Protein 1QT6 (pdb70)

Foldseek 3Di:
DALLVLQCVVFPAAFFWDQPLVGFTDHGRGRGQDPDPDPVSSQVSVCVLQVHNAVRGDDNVSSVVVVVVLLVVLVVLQCVDPQRNLLLVQDDRQLNSLLSNVCSVPNPVVSSVLVVLSVCSSVVVLVVSLVSLCPDVVCVSPVLSSVQSSVCSNPVDNVSPPPD

B-factor: mean 34.43, std 17.09, range [5.87, 100.0]

GO terms:
  GO:0003796 lysozyme activity (F, IDA)

Structure (mmCIF, N/CA/C/O backbone):
data_1QT6
#
_entry.id   1QT6
#
_cell.length_a   61.08
_cell.length_b   61.08
_cell.length_c   96.76
_cell.angle_alpha   90.00
_cell.angle_beta   90.00
_cell.angle_gamma   120.00
#
_symmetry.space_group_name_H-M   'P 32 2 1'
#
loop_
_entity.id
_entity.type
_entity.pdbx_description
1 polymer 'PROTEIN (T4 LYSOZYME)'
2 non-polymer 'CHLORIDE ION'
3 non-polymer BETA-MERCAPTOETHANOL
4 water water
#
loop_
_atom_site.group_PDB
_atom_site.id
_atom_site.type_symbol
_atom_site.label_atom_id
_atom_site.label_alt_id
_atom_site.label_comp_id
_atom_site.label_asym_id
_atom_site.label_entity_id
_atom_site.label_seq_id
_atom_site.pdbx_PDB_ins_code
_atom_site.Cartn_x
_atom_site.Cartn_y
_atom_site.Cartn_z
_atom_site.occupancy
_atom_site.B_iso_or_equiv
_atom_site.auth_seq_id
_atom_site.auth_comp_id
_atom_site.auth_asym_id
_atom_site.auth_atom_id
_atom_site.pdbx_PDB_model_num
ATOM 1 N N . MET A 1 1 ? 44.039 -3.189 8.939 1.00 35.70 1 MET A N 1
ATOM 2 C CA . MET A 1 1 ? 43.691 -1.793 9.015 1.00 30.08 1 MET A CA 1
ATOM 3 C C . MET A 1 1 ? 42.289 -1.821 9.567 1.00 26.34 1 MET A C 1
ATOM 4 O O . MET A 1 1 ? 41.680 -2.872 9.484 1.00 27.11 1 MET A O 1
ATOM 9 N N . ASN A 1 2 ? 41.832 -0.736 10.168 1.00 22.69 2 ASN A N 1
ATOM 10 C CA . ASN A 1 2 ? 40.513 -0.627 10.725 1.00 18.54 2 ASN A CA 1
ATOM 11 C C . ASN A 1 2 ? 40.181 0.823 10.783 1.00 17.99 2 ASN A C 1
ATOM 12 O O . ASN A 1 2 ? 41.015 1.661 10.512 1.00 20.66 2 ASN A O 1
ATOM 17 N N . ILE A 1 3 ? 38.968 1.096 11.194 1.00 17.99 3 ILE A N 1
ATOM 18 C CA . ILE A 1 3 ? 38.435 2.439 11.301 1.00 19.78 3 ILE A CA 1
ATOM 19 C C . ILE A 1 3 ? 39.255 3.403 12.159 1.00 20.83 3 ILE A C 1
ATOM 20 O O . ILE A 1 3 ? 39.483 4.586 11.832 1.00 18.92 3 ILE A O 1
ATOM 25 N N . PHE A 1 4 ? 39.680 2.894 13.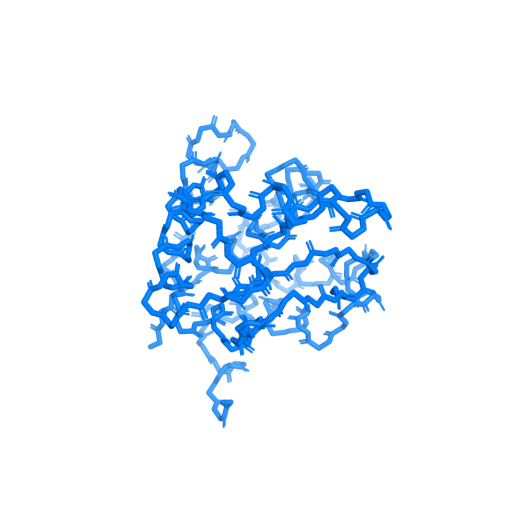295 1.00 18.82 4 PHE A N 1
ATOM 26 C CA . PHE A 1 4 ? 40.480 3.724 14.162 1.00 17.69 4 PHE A CA 1
ATOM 27 C C . PHE A 1 4 ? 41.761 4.087 13.474 1.00 17.85 4 PHE A C 1
ATOM 28 O O . PHE A 1 4 ? 42.113 5.262 13.503 1.00 19.12 4 PHE A O 1
ATOM 36 N N . GLU A 1 5 ? 42.477 3.096 12.912 1.00 17.25 5 GLU A N 1
ATOM 37 C CA . GLU A 1 5 ? 43.749 3.393 12.235 1.00 19.35 5 GLU A CA 1
ATOM 38 C C . GLU A 1 5 ? 43.507 4.311 11.069 1.00 21.80 5 GLU A C 1
ATOM 39 O O . GLU A 1 5 ? 44.217 5.256 10.836 1.00 18.73 5 GLU A O 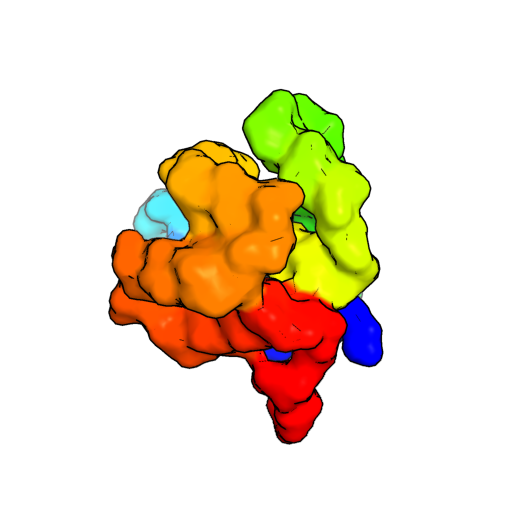1
ATOM 45 N N . MET A 1 6 ? 42.459 4.001 10.337 1.00 19.46 6 MET A N 1
ATOM 46 C CA . MET A 1 6 ? 42.097 4.800 9.212 1.00 16.79 6 MET A CA 1
ATOM 47 C C . MET A 1 6 ? 41.899 6.246 9.563 1.00 21.33 6 MET A C 1
ATOM 48 O O . MET A 1 6 ? 42.429 7.146 8.926 1.00 22.54 6 MET A O 1
ATOM 53 N N . LEU A 1 7 ? 41.048 6.529 10.532 1.00 20.61 7 LEU A N 1
ATOM 54 C CA . LEU A 1 7 ? 40.819 7.930 10.863 1.00 22.78 7 LEU A CA 1
ATOM 55 C C . LEU A 1 7 ? 42.028 8.582 11.547 1.00 23.93 7 LEU A C 1
ATOM 56 O O . LEU A 1 7 ? 42.211 9.800 11.512 1.00 23.57 7 LEU A O 1
ATOM 61 N N . ARG A 1 8 ? 42.851 7.770 12.203 1.00 20.34 8 ARG A N 1
ATOM 62 C CA . ARG A 1 8 ? 43.998 8.365 12.837 1.00 21.54 8 ARG A CA 1
ATOM 63 C C . ARG A 1 8 ? 44.916 8.895 11.764 1.00 24.82 8 ARG A C 1
ATOM 64 O O . ARG A 1 8 ? 45.583 9.904 11.974 1.00 25.13 8 ARG A O 1
ATOM 72 N N . ILE A 1 9 ? 44.939 8.215 10.601 1.00 23.43 9 ILE A N 1
ATOM 73 C CA . ILE A 1 9 ? 45.762 8.628 9.457 1.00 22.96 9 ILE A CA 1
ATOM 74 C C . ILE A 1 9 ? 45.186 9.901 8.838 1.00 26.12 9 ILE A C 1
ATOM 75 O O . ILE A 1 9 ? 45.916 10.856 8.541 1.00 23.08 9 ILE A O 1
ATOM 80 N N . ASP A 1 10 ? 43.857 9.929 8.661 1.00 25.48 10 ASP A N 1
ATOM 81 C CA . ASP A 1 10 ? 43.184 11.091 8.091 1.00 24.81 10 ASP A CA 1
ATOM 82 C C . ASP A 1 10 ? 43.217 12.394 8.930 1.00 26.21 10 ASP A C 1
ATOM 83 O O . ASP A 1 10 ? 43.239 13.486 8.366 1.00 29.24 10 ASP A O 1
ATOM 88 N N . HIS A 1 11 ? 43.191 12.277 10.266 1.00 23.35 11 HIS A N 1
ATOM 89 C CA . HIS A 1 11 ? 43.155 13.413 11.169 1.00 26.25 11 HIS A CA 1
ATOM 90 C C . HIS A 1 11 ? 44.408 13.740 11.977 1.00 28.31 11 HIS A C 1
ATOM 91 O O . HIS A 1 11 ? 44.538 14.852 12.474 1.00 31.57 11 HIS A O 1
ATOM 98 N N . GLY A 1 12 ? 45.304 12.788 12.146 1.00 26.62 12 GLY A N 1
ATOM 99 C CA . GLY A 1 12 ? 46.492 13.041 12.931 1.00 28.93 12 GLY A CA 1
ATOM 100 C C . GLY A 1 12 ? 46.118 13.100 14.402 1.00 30.62 12 GLY A C 1
ATOM 101 O O . GLY A 1 12 ? 44.949 12.886 14.758 1.00 30.62 12 GLY A O 1
ATOM 102 N N . LEU A 1 13 ? 47.124 13.371 15.230 1.00 29.56 13 LEU A N 1
ATOM 103 C CA . LEU A 1 13 ? 46.907 13.485 16.650 1.00 30.81 13 LEU A CA 1
ATOM 104 C C . LEU A 1 13 ? 47.547 14.780 17.141 1.00 32.58 13 LEU A C 1
ATOM 105 O O . LEU A 1 13 ? 48.739 14.950 16.946 1.00 34.01 13 LEU A O 1
ATOM 110 N N . ARG A 1 14 ? 46.756 15.699 17.722 1.00 30.23 14 ARG A N 1
ATOM 111 C CA . ARG A 1 14 ? 47.228 16.972 18.237 1.00 29.37 14 ARG A CA 1
ATOM 112 C C . ARG A 1 14 ? 46.764 17.140 19.657 1.00 30.88 14 ARG A C 1
ATOM 113 O O . ARG A 1 14 ? 45.569 16.984 19.924 1.00 31.12 14 ARG A O 1
ATOM 121 N N . LEU A 1 15 ? 47.741 17.393 20.551 1.00 29.71 15 LEU A N 1
ATOM 122 C CA . LEU A 1 15 ? 47.523 17.568 21.974 1.00 29.72 15 LEU A CA 1
ATOM 123 C C . LEU A 1 15 ? 47.150 18.977 22.444 1.00 29.44 15 LEU A C 1
ATOM 124 O O . LEU A 1 15 ? 46.764 19.050 23.608 1.00 30.43 15 LEU A O 1
ATOM 129 N N . LYS A 1 16 ? 47.264 20.028 21.596 1.00 26.55 16 LYS A N 1
ATOM 130 C CA . LYS A 1 16 ? 46.862 21.393 21.915 1.00 33.11 16 LYS A CA 1
ATOM 131 C C . LYS A 1 16 ? 45.856 21.774 20.892 1.00 30.83 16 LYS A C 1
ATOM 132 O O . LYS A 1 16 ? 45.899 21.302 19.757 1.00 32.08 16 LYS A O 1
ATOM 138 N N . ILE A 1 17 ? 45.000 22.691 21.328 1.00 29.68 17 ILE A N 1
ATOM 139 C CA . ILE A 1 17 ? 43.966 23.192 20.458 1.00 29.10 17 ILE A CA 1
ATOM 140 C C . ILE A 1 17 ? 44.617 23.713 19.194 1.00 31.50 17 ILE A C 1
ATOM 141 O O . ILE A 1 17 ? 45.712 24.304 19.245 1.00 32.54 17 ILE A O 1
ATOM 146 N N . TYR A 1 18 ? 43.918 23.464 18.095 1.00 25.21 18 TYR A N 1
ATOM 147 C CA . TYR A 1 18 ? 44.401 23.906 16.815 1.00 24.55 18 TYR A CA 1
ATOM 148 C C . TYR A 1 18 ? 43.211 24.175 15.927 1.00 24.80 18 TYR A C 1
ATOM 149 O O . TYR A 1 18 ? 42.078 23.839 16.262 1.00 29.29 18 TYR A O 1
ATOM 158 N N . LYS A 1 19 ? 43.437 24.827 14.808 1.00 25.41 19 LYS A N 1
ATOM 159 C CA . LYS A 1 19 ? 42.370 25.109 13.892 1.00 27.84 19 LYS A CA 1
ATOM 160 C C . LYS A 1 19 ? 42.445 24.106 12.757 1.00 31.07 19 LYS A C 1
ATOM 161 O O . LYS A 1 19 ? 43.499 23.871 12.177 1.00 28.45 19 LYS A O 1
ATOM 167 N N . ASP A 1 20 ? 41.302 23.517 12.434 1.00 33.35 20 ASP A N 1
ATOM 168 C CA . ASP A 1 20 ? 41.293 22.571 11.349 1.00 31.54 20 ASP A CA 1
ATOM 169 C C . ASP A 1 20 ? 41.329 23.321 10.009 1.00 31.49 20 ASP A C 1
ATOM 170 O O . ASP A 1 20 ? 41.533 24.532 9.936 1.00 29.95 20 ASP A O 1
ATOM 175 N N . THR A 1 21 ? 41.125 22.593 8.929 1.00 32.83 21 THR A N 1
ATOM 176 C CA . THR A 1 21 ? 41.161 23.187 7.619 1.00 35.18 21 THR A CA 1
ATOM 177 C C . THR A 1 21 ? 40.087 24.211 7.376 1.00 33.12 21 THR A C 1
ATOM 178 O O . THR A 1 21 ? 40.308 24.983 6.457 1.00 32.40 21 THR A O 1
ATOM 182 N N . GLU A 1 22 ? 38.960 24.215 8.128 1.00 33.15 22 GLU A N 1
ATOM 183 C CA . GLU A 1 22 ? 37.865 25.202 7.958 1.00 29.15 22 GLU A CA 1
ATOM 184 C C . GLU A 1 22 ? 37.998 26.406 8.867 1.00 27.40 22 GLU A C 1
ATOM 185 O O . GLU A 1 22 ? 37.164 27.295 8.796 1.00 34.24 22 GLU A O 1
ATOM 191 N N . GLY A 1 23 ? 39.053 26.389 9.693 1.00 24.78 23 GLY A N 1
ATOM 192 C CA . GLY A 1 23 ? 39.405 27.389 10.674 1.00 27.35 23 GLY A CA 1
ATOM 193 C C . GLY A 1 23 ? 38.716 27.139 12.031 1.00 33.14 23 GLY A C 1
ATOM 194 O O . GLY A 1 23 ? 38.610 28.033 12.852 1.00 38.74 23 GLY A O 1
ATOM 195 N N . TYR A 1 24 ? 38.217 25.931 12.300 1.00 31.50 24 TYR A N 1
ATOM 196 C CA . TYR A 1 24 ? 37.563 25.663 13.562 1.00 27.93 24 TYR A CA 1
ATOM 197 C C . TYR A 1 24 ? 38.455 24.953 14.524 1.00 27.78 24 TYR A C 1
ATOM 198 O O . TYR A 1 24 ? 39.270 24.082 14.186 1.00 26.75 24 TYR A O 1
ATOM 207 N N . TYR A 1 25 ? 38.229 25.330 15.768 1.00 26.97 25 TYR A N 1
ATOM 208 C CA . TYR A 1 25 ? 38.953 24.802 16.901 1.00 27.65 25 TYR A CA 1
ATOM 209 C C . TYR A 1 25 ? 38.645 23.324 17.148 1.00 24.57 25 TYR A C 1
ATOM 210 O O . TYR A 1 25 ? 37.485 22.906 17.374 1.00 24.18 25 TYR A O 1
ATOM 219 N N . THR A 1 26 ? 39.746 22.587 17.128 1.00 21.33 26 THR A N 1
ATOM 220 C CA . THR A 1 26 ? 39.753 21.160 17.247 1.00 22.76 26 THR A CA 1
ATOM 221 C C . THR A 1 26 ? 40.882 20.737 18.142 1.00 23.58 26 THR A C 1
ATOM 222 O O . THR A 1 26 ? 41.758 21.510 18.444 1.00 25.98 26 THR A O 1
ATOM 226 N N . ILE A 1 27 ? 40.889 19.477 18.535 1.00 22.74 27 ILE A N 1
ATOM 227 C CA . ILE A 1 27 ? 41.944 18.915 19.340 1.00 24.41 27 ILE A CA 1
ATOM 228 C C . ILE A 1 27 ? 41.893 17.393 19.203 1.00 22.84 27 ILE A C 1
ATOM 229 O O . ILE A 1 27 ? 40.914 16.818 18.754 1.00 21.15 27 ILE A O 1
ATOM 234 N N . GLY A 1 28 ? 42.947 16.741 19.625 1.00 21.56 28 GLY A N 1
ATOM 235 C CA . GLY A 1 28 ? 42.997 15.292 19.602 1.00 23.92 28 GLY A CA 1
ATOM 236 C C . GLY A 1 28 ? 43.060 14.766 18.186 1.00 25.70 28 GLY A C 1
ATOM 237 O O . GLY A 1 28 ? 43.848 15.254 17.373 1.00 22.49 28 GLY A O 1
ATOM 238 N N . ILE A 1 29 ? 42.203 13.766 17.925 1.00 25.81 29 ILE A N 1
ATOM 239 C CA . ILE A 1 29 ? 42.034 13.097 16.641 1.00 21.01 29 ILE A CA 1
ATOM 240 C C . ILE A 1 29 ? 40.756 13.547 15.992 1.00 21.95 29 ILE A C 1
ATOM 241 O O . ILE A 1 29 ? 39.718 12.890 16.034 1.00 21.49 29 ILE A O 1
ATOM 246 N N . GLY A 1 30 ? 40.831 14.720 15.409 1.00 20.05 30 GLY A N 1
ATOM 247 C CA . GLY A 1 30 ? 39.682 15.274 14.747 1.00 19.15 30 GLY A CA 1
ATOM 248 C C . GLY A 1 30 ? 38.514 15.654 15.676 1.00 23.24 30 GLY A C 1
ATOM 249 O O . GLY A 1 30 ? 37.351 15.680 15.267 1.00 25.23 30 GLY A O 1
ATOM 250 N N . HIS A 1 31 ? 38.757 15.968 16.937 1.00 19.21 31 HIS A N 1
ATOM 251 C CA . HIS A 1 31 ? 37.624 16.287 17.788 1.00 19.19 31 HIS A CA 1
ATOM 252 C C . HIS A 1 31 ? 37.243 17.753 17.715 1.00 22.32 31 HIS A C 1
ATOM 253 O O . HIS A 1 31 ? 37.875 18.593 18.340 1.00 21.64 31 HIS A O 1
ATOM 260 N N . LEU A 1 32 ? 36.202 18.071 16.962 1.00 24.03 32 LEU A N 1
ATOM 261 C CA . LEU A 1 32 ? 35.769 19.462 16.838 1.00 26.38 32 LEU A CA 1
ATOM 262 C C . LEU A 1 32 ? 35.334 20.055 18.165 1.00 24.02 32 LEU A C 1
ATOM 263 O O . LEU A 1 32 ? 34.528 19.481 18.883 1.00 24.30 32 LEU A O 1
ATOM 268 N N . LEU A 1 33 ? 35.853 21.188 18.554 1.00 23.75 33 LEU A N 1
ATOM 269 C CA . LEU A 1 33 ? 35.355 21.667 19.829 1.00 25.46 33 LEU A CA 1
ATOM 270 C C . LEU A 1 33 ? 34.207 22.645 19.630 1.00 29.69 33 LEU A C 1
ATOM 271 O O . LEU A 1 33 ? 33.197 22.628 20.322 1.00 29.10 33 LEU A O 1
ATOM 276 N N . THR A 1 34 ? 34.405 23.546 18.676 1.00 30.82 34 THR A N 1
ATOM 277 C CA . THR A 1 34 ? 33.439 24.573 18.410 1.00 34.39 34 THR A CA 1
ATOM 278 C C . THR A 1 34 ? 33.676 25.241 17.088 1.00 36.79 34 THR A C 1
ATOM 279 O O . THR A 1 34 ? 34.789 25.342 16.588 1.00 36.55 34 THR A O 1
ATOM 283 N N . LYS A 1 35 ? 32.581 25.734 16.567 1.00 41.95 35 LYS A N 1
ATOM 284 C CA . LYS A 1 35 ? 32.579 26.444 15.303 1.00 50.36 35 LYS A CA 1
ATOM 285 C C . LYS A 1 35 ? 32.788 27.926 15.538 1.00 49.10 35 LYS A C 1
ATOM 286 O O . LYS A 1 35 ? 33.012 28.720 14.641 1.00 50.88 35 LYS A O 1
ATOM 292 N N . SER A 1 36 ? 32.720 28.286 16.793 1.00 47.27 36 SER A N 1
ATOM 293 C CA . SER A 1 36 ? 32.903 29.660 17.158 1.00 49.88 36 SER A CA 1
ATOM 294 C C . SER A 1 36 ? 34.367 30.111 17.122 1.00 47.75 36 SER A C 1
ATOM 295 O O . SER A 1 36 ? 35.330 29.362 17.349 1.00 41.86 36 SER A O 1
ATOM 298 N N . PRO A 1 37 ? 34.531 31.399 16.806 1.00 49.65 37 PRO A N 1
ATOM 299 C CA . PRO A 1 37 ? 35.848 31.988 16.676 1.00 46.72 37 PRO A CA 1
ATOM 300 C C . PRO A 1 37 ? 36.569 32.315 17.974 1.00 49.47 37 PRO A C 1
ATOM 301 O O . PRO A 1 37 ? 37.703 32.795 17.954 1.00 53.74 37 PRO A O 1
ATOM 305 N N . SER A 1 38 ? 35.932 32.048 19.116 1.00 48.32 38 SER A N 1
ATOM 306 C CA . SER A 1 38 ? 36.520 32.342 20.413 1.00 45.17 38 SER A CA 1
ATOM 307 C C . SER A 1 38 ? 37.345 31.235 21.021 1.00 39.95 38 SER A C 1
ATOM 308 O O . SER A 1 38 ? 36.875 30.146 21.310 1.00 43.67 38 SER A O 1
ATOM 311 N N . LEU A 1 39 ? 38.590 31.544 21.236 1.00 35.19 39 LEU A N 1
ATOM 312 C CA . LEU A 1 39 ? 39.465 30.581 21.819 1.00 36.67 39 LEU A CA 1
ATOM 313 C C . LEU A 1 39 ? 38.941 30.256 23.194 1.00 37.90 39 LEU A C 1
ATOM 314 O O . LEU A 1 39 ? 39.084 29.159 23.730 1.00 38.04 39 LEU A O 1
ATOM 319 N N . ASN A 1 40 ? 38.289 31.233 23.779 1.00 40.64 40 ASN A N 1
ATOM 320 C CA . ASN A 1 40 ? 37.769 30.939 25.091 1.00 47.57 40 ASN A CA 1
ATOM 321 C C . ASN A 1 40 ? 36.645 29.975 25.044 1.00 36.16 40 ASN A C 1
ATOM 322 O O . ASN A 1 40 ? 36.600 29.070 25.863 1.00 36.26 40 ASN A O 1
ATOM 327 N N . ALA A 1 41 ? 35.779 30.201 24.083 1.00 30.99 41 ALA A N 1
ATOM 328 C CA . ALA A 1 41 ? 34.679 29.299 23.922 1.00 31.42 41 ALA A CA 1
ATOM 329 C C . ALA A 1 41 ? 35.242 27.880 23.742 1.00 33.35 41 ALA A C 1
ATOM 330 O O . ALA A 1 41 ? 34.711 26.909 24.281 1.00 35.05 41 ALA A O 1
ATOM 332 N N . ALA A 1 42 ? 36.336 27.784 22.978 1.00 28.83 42 ALA A N 1
ATOM 333 C CA . ALA A 1 42 ? 36.964 26.519 22.678 1.00 26.47 42 ALA A CA 1
ATOM 334 C C . ALA A 1 42 ? 37.517 25.893 23.929 1.00 28.71 42 ALA A C 1
ATOM 335 O O . ALA A 1 42 ? 37.396 24.681 24.192 1.00 27.55 42 ALA A O 1
ATOM 337 N N . LYS A 1 43 ? 38.132 26.742 24.723 1.00 30.73 43 LYS A N 1
ATOM 338 C CA . LYS A 1 43 ? 38.722 26.284 25.969 1.00 32.10 43 LYS A CA 1
ATOM 339 C C . LYS A 1 43 ? 37.669 25.777 26.941 1.00 29.18 43 LYS A C 1
ATOM 340 O O . LYS A 1 43 ? 37.847 24.800 27.664 1.00 30.73 43 LYS A O 1
ATOM 346 N N . SER A 1 44 ? 36.560 26.453 26.948 1.00 25.83 44 SER A N 1
ATOM 347 C CA . SER A 1 44 ? 35.463 26.086 27.811 1.00 29.54 44 SER A CA 1
ATOM 348 C C . SER A 1 44 ? 34.865 24.770 27.341 1.00 28.16 44 SER A C 1
ATOM 349 O O . SER A 1 44 ? 34.529 23.905 28.140 1.00 27.02 44 SER A O 1
ATOM 352 N N . GLU A 1 45 ? 34.768 24.601 26.037 1.00 27.59 45 GLU A N 1
ATOM 353 C CA . GLU A 1 45 ? 34.220 23.364 25.548 1.00 25.57 45 GLU A CA 1
ATOM 354 C C . GLU A 1 45 ? 35.176 22.237 25.866 1.00 24.59 45 GLU A C 1
ATOM 355 O O . GLU A 1 45 ? 34.795 21.125 26.230 1.00 23.84 45 GLU A O 1
ATOM 361 N N . LEU A 1 46 ? 36.459 22.483 25.750 1.00 22.90 46 LEU A N 1
ATOM 362 C CA . LEU A 1 46 ? 37.373 21.390 26.052 1.00 23.62 46 LEU A CA 1
ATOM 363 C C . LEU A 1 46 ? 37.330 20.916 27.505 1.00 26.42 46 LEU A C 1
ATOM 364 O O . LEU A 1 46 ? 37.336 19.731 27.817 1.00 26.97 46 LEU A O 1
ATOM 369 N N . ASP A 1 47 ? 37.321 21.872 28.438 1.00 28.43 47 ASP A N 1
ATOM 370 C CA . ASP A 1 47 ? 37.297 21.510 29.847 1.00 29.69 47 ASP A CA 1
ATOM 371 C C . ASP A 1 47 ? 36.073 20.707 30.224 1.00 27.79 47 ASP A C 1
ATOM 372 O O . ASP A 1 47 ? 36.158 19.780 31.035 1.00 26.79 47 ASP A O 1
ATOM 377 N N . LYS A 1 48 ? 34.957 21.119 29.615 1.00 28.64 48 LYS A N 1
ATOM 378 C CA . LYS A 1 48 ? 33.669 20.473 29.799 1.00 27.94 48 LYS A CA 1
ATOM 379 C C . LYS A 1 48 ? 33.723 19.053 29.207 1.00 26.53 48 LYS A C 1
ATOM 380 O O . LYS A 1 48 ? 33.177 18.097 29.754 1.00 23.15 48 LYS A O 1
ATOM 386 N N . ALA A 1 49 ? 34.439 18.897 28.090 1.00 24.28 49 ALA A N 1
ATOM 387 C CA . ALA A 1 49 ? 34.541 17.591 27.473 1.00 24.34 49 ALA A CA 1
ATOM 388 C C . ALA A 1 49 ? 35.425 16.635 28.237 1.00 24.46 49 ALA A C 1
ATOM 389 O O . ALA A 1 49 ? 35.167 15.430 28.257 1.00 25.53 49 ALA A O 1
ATOM 391 N N . ILE A 1 50 ? 36.471 17.194 28.827 1.00 23.50 50 ILE A N 1
ATOM 392 C CA . ILE A 1 50 ? 37.465 16.450 29.578 1.00 26.38 50 ILE A CA 1
ATOM 393 C C . ILE A 1 50 ? 37.075 16.360 31.043 1.00 28.46 50 ILE A C 1
ATOM 394 O O . ILE A 1 50 ? 37.427 15.439 31.771 1.00 31.45 50 ILE A O 1
ATOM 399 N N . GLY A 1 51 ? 36.359 17.345 31.527 1.00 28.27 51 GLY A N 1
ATOM 400 C CA . GLY A 1 51 ? 36.001 17.232 32.901 1.00 27.97 51 GLY A CA 1
ATOM 401 C C . GLY A 1 51 ? 37.088 17.786 33.779 1.00 31.76 51 GLY A C 1
ATOM 402 O O . GLY A 1 51 ? 37.217 17.414 34.926 1.00 34.34 51 GLY A O 1
ATOM 403 N N . ARG A 1 52 ? 37.885 18.691 33.260 1.00 33.32 52 ARG A N 1
ATOM 404 C CA . ARG A 1 52 ? 38.915 19.299 34.087 1.00 32.88 52 ARG A CA 1
ATOM 405 C C . ARG A 1 52 ? 39.340 20.584 33.446 1.00 35.27 52 ARG A C 1
ATOM 406 O O . ARG A 1 52 ? 38.962 20.835 32.295 1.00 33.05 52 ARG A O 1
ATOM 414 N N . ASN A 1 53 ? 40.065 21.375 34.223 1.00 40.49 53 ASN A N 1
ATOM 415 C CA . ASN A 1 53 ? 40.569 22.639 33.732 1.00 47.00 53 ASN A CA 1
ATOM 416 C C . ASN A 1 53 ? 41.834 22.269 32.980 1.00 46.43 53 ASN A C 1
ATOM 417 O O . ASN A 1 53 ? 42.841 21.945 33.615 1.00 47.33 53 ASN A O 1
ATOM 422 N N . THR A 1 54 ? 41.775 22.256 31.642 1.00 43.32 54 THR A N 1
ATOM 423 C CA . THR A 1 54 ? 42.888 21.805 30.809 1.00 38.14 54 THR A CA 1
ATOM 424 C C . THR A 1 54 ? 43.876 22.852 30.377 1.00 45.94 54 THR A C 1
ATOM 425 O O . THR A 1 54 ? 45.046 22.545 30.160 1.00 47.36 54 THR A O 1
ATOM 429 N N . ASN A 1 55 ? 43.399 24.070 30.188 1.00 51.28 55 ASN A N 1
ATOM 430 C CA . ASN A 1 55 ? 44.315 25.065 29.704 1.00 55.23 55 ASN A CA 1
ATOM 431 C C . ASN A 1 55 ? 44.722 24.752 28.251 1.00 52.32 55 ASN A C 1
ATOM 432 O O . ASN A 1 55 ? 45.867 25.002 27.833 1.00 54.43 55 ASN A O 1
ATOM 437 N N . GLY A 1 56 ? 43.753 24.203 27.489 1.00 43.52 56 GLY A N 1
ATOM 438 C CA . GLY A 1 56 ? 43.907 23.891 26.080 1.00 35.63 56 GLY A CA 1
ATOM 439 C C . GLY A 1 56 ? 44.887 22.795 25.740 1.00 33.53 56 GLY A C 1
ATOM 440 O O . GLY A 1 56 ? 45.221 22.655 24.580 1.00 36.59 56 GLY A O 1
ATOM 441 N N . VAL A 1 57 ? 45.323 22.014 26.718 1.00 30.78 57 VAL A N 1
ATOM 442 C CA . VAL A 1 57 ? 46.244 20.909 26.487 1.00 29.43 57 VAL A CA 1
ATOM 443 C C . VAL A 1 57 ? 45.718 19.624 27.092 1.00 32.80 57 VAL A C 1
ATOM 444 O O . VAL A 1 57 ? 45.246 19.650 28.218 1.00 38.11 57 VAL A O 1
ATOM 448 N N . ILE A 1 58 ? 45.792 18.481 26.394 1.00 29.98 58 ILE A N 1
ATOM 449 C CA . ILE A 1 58 ? 45.294 17.234 26.976 1.00 26.45 58 ILE A CA 1
ATOM 450 C C . ILE A 1 58 ? 46.355 16.165 26.787 1.00 26.57 58 ILE A C 1
ATOM 451 O O . ILE A 1 58 ? 47.350 16.298 26.057 1.00 29.56 58 ILE A O 1
ATOM 456 N N . THR A 1 59 ? 46.128 15.093 27.469 1.00 23.31 59 THR A N 1
ATOM 457 C CA . THR A 1 59 ? 47.035 14.026 27.363 1.00 26.05 59 THR A CA 1
ATOM 458 C C . THR A 1 59 ? 46.562 13.119 26.246 1.00 30.72 59 THR A C 1
ATOM 459 O O . THR A 1 59 ? 45.432 13.222 25.744 1.00 28.89 59 THR A O 1
ATOM 463 N N . LYS A 1 60 ? 47.483 12.228 25.877 1.00 31.82 60 LYS A N 1
ATOM 464 C CA . LYS A 1 60 ? 47.265 11.250 24.835 1.00 31.49 60 LYS A CA 1
ATOM 465 C C . LYS A 1 60 ? 46.117 10.344 25.217 1.00 29.04 60 LYS A C 1
ATOM 466 O O . LYS A 1 60 ? 45.239 10.060 24.420 1.00 28.96 60 LYS A O 1
ATOM 472 N N . ASP A 1 61 ? 46.094 9.913 26.460 1.00 29.60 61 ASP A N 1
ATOM 473 C CA . ASP A 1 61 ? 45.009 9.090 26.914 1.00 34.13 61 ASP A CA 1
ATOM 474 C C . ASP A 1 61 ? 43.657 9.785 26.739 1.00 28.46 61 ASP A C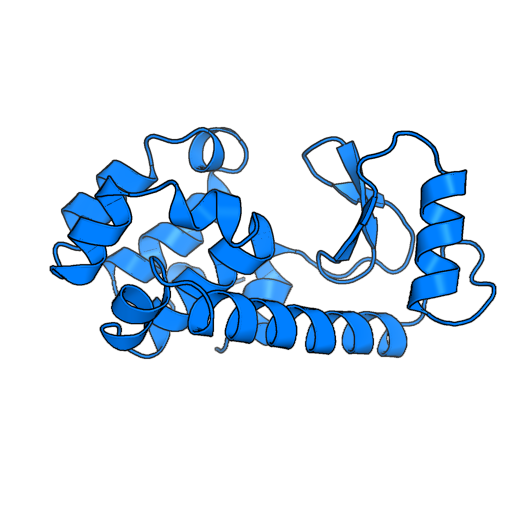 1
ATOM 475 O O . ASP A 1 61 ? 42.675 9.184 26.348 1.00 25.63 61 ASP A O 1
ATOM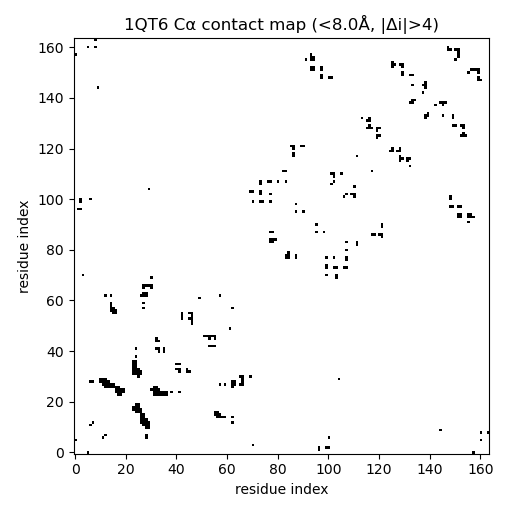 480 N N . GLU A 1 62 ? 43.610 11.075 27.061 1.00 27.02 62 GLU A N 1
ATOM 481 C CA . GLU A 1 62 ? 42.422 11.889 26.986 1.00 23.68 62 GLU A CA 1
ATOM 482 C C . GLU A 1 62 ? 41.968 11.999 25.551 1.00 27.48 62 GLU A C 1
ATOM 483 O O . GLU A 1 62 ? 40.781 11.910 25.259 1.00 28.32 62 GLU A O 1
ATOM 489 N N . ALA A 1 63 ? 42.938 12.202 24.650 1.00 24.65 63 ALA A N 1
ATOM 490 C CA . ALA A 1 63 ? 42.646 12.320 23.225 1.00 23.77 63 ALA A CA 1
ATOM 491 C C . ALA A 1 63 ? 41.987 11.051 22.693 1.00 25.09 63 ALA A C 1
ATOM 492 O O . ALA A 1 63 ? 41.052 11.092 21.894 1.00 25.11 63 ALA A O 1
ATOM 494 N N . GLU A 1 64 ? 42.500 9.921 23.178 1.00 26.25 64 GLU A N 1
ATOM 495 C CA . GLU A 1 64 ? 42.001 8.637 22.781 1.00 28.83 64 GLU A CA 1
ATOM 496 C C . GLU A 1 64 ? 40.612 8.369 23.319 1.00 25.72 64 GLU A C 1
ATOM 497 O O . GLU A 1 64 ? 39.803 7.698 22.660 1.00 24.16 64 GLU A O 1
ATOM 503 N N . LYS A 1 65 ? 40.355 8.886 24.511 1.00 24.56 65 LYS A N 1
ATOM 504 C CA . LYS A 1 65 ? 39.038 8.728 25.101 1.00 24.51 65 LYS A CA 1
ATOM 505 C C . LYS A 1 65 ? 38.011 9.451 24.221 1.00 24.91 65 LYS A C 1
ATOM 506 O O . LYS A 1 65 ? 36.966 8.912 23.829 1.00 25.76 65 LYS A O 1
ATOM 512 N N . LEU A 1 66 ? 38.314 10.688 23.839 1.00 23.09 66 LEU A N 1
ATOM 513 C CA . LEU A 1 66 ? 37.404 11.405 22.955 1.00 19.82 66 LEU A CA 1
ATOM 514 C C . LEU A 1 66 ? 37.282 10.687 21.631 1.00 18.13 66 LEU A C 1
ATOM 515 O O . LEU A 1 66 ? 36.196 10.668 21.061 1.00 20.21 66 LEU A O 1
ATOM 520 N N . PHE A 1 67 ? 38.409 10.147 21.136 1.00 18.37 67 PHE A N 1
ATOM 521 C CA . PHE A 1 67 ? 38.386 9.438 19.866 1.00 17.79 67 PHE A CA 1
ATOM 522 C C . PHE A 1 67 ? 37.419 8.247 19.915 1.00 19.80 67 PHE A C 1
ATOM 523 O O . PHE A 1 67 ? 36.548 8.051 19.055 1.00 22.08 67 PHE A O 1
ATOM 531 N N . ASN A 1 68 ? 37.505 7.434 20.961 1.00 19.20 68 ASN A N 1
ATOM 532 C CA . ASN A 1 68 ? 36.577 6.331 21.089 1.00 19.48 68 ASN A CA 1
ATOM 533 C C . ASN A 1 68 ? 35.128 6.792 21.176 1.00 18.36 68 ASN A C 1
ATOM 534 O O . ASN A 1 68 ? 34.212 6.245 20.549 1.00 18.21 68 ASN A O 1
ATOM 539 N N . GLN A 1 69 ? 34.874 7.823 21.973 1.00 18.39 69 GLN A N 1
ATOM 540 C CA . GLN A 1 69 ? 33.504 8.293 22.068 1.00 16.83 69 GLN A CA 1
ATOM 541 C C . GLN A 1 69 ? 32.977 8.761 20.727 1.00 21.92 69 GLN A C 1
ATOM 542 O O . GLN A 1 69 ? 31.806 8.549 20.381 1.00 24.60 69 GLN A O 1
ATOM 548 N N . ASP A 1 70 ? 33.853 9.448 19.970 1.00 19.46 70 ASP A N 1
ATOM 549 C CA . ASP A 1 70 ? 33.489 9.984 18.671 1.00 17.78 70 ASP A CA 1
ATOM 550 C C . ASP A 1 70 ? 33.199 8.926 17.620 1.00 21.41 70 ASP A C 1
ATOM 551 O O . ASP A 1 70 ? 32.248 9.069 16.828 1.00 20.63 70 ASP A O 1
ATOM 556 N N . VAL A 1 71 ? 34.029 7.871 17.612 1.00 18.16 71 VAL A N 1
ATOM 557 C CA . VAL A 1 71 ? 33.797 6.827 16.642 1.00 19.75 71 VAL A CA 1
ATOM 558 C C . VAL A 1 71 ? 32.484 6.143 16.989 1.00 21.04 71 VAL A C 1
ATOM 559 O O . VAL A 1 71 ? 31.677 5.805 16.132 1.00 25.20 71 VAL A O 1
ATOM 563 N N . ASP A 1 72 ? 32.287 5.931 18.284 1.00 20.50 72 ASP A N 1
ATOM 564 C CA . ASP A 1 72 ? 31.078 5.283 18.724 1.00 21.23 72 ASP A CA 1
ATOM 565 C C . ASP A 1 72 ? 29.870 6.101 18.313 1.00 22.92 72 ASP A C 1
ATOM 566 O O . ASP A 1 72 ? 28.854 5.622 17.769 1.00 24.69 72 ASP A O 1
ATOM 571 N N . ALA A 1 73 ? 29.968 7.398 18.555 1.00 21.46 73 ALA A N 1
ATOM 572 C CA . ALA A 1 73 ? 28.863 8.307 18.173 1.00 25.10 73 ALA A CA 1
ATOM 573 C C . ALA A 1 73 ? 28.511 8.276 16.674 1.00 26.36 73 ALA A C 1
ATOM 574 O O . ALA A 1 73 ? 27.351 8.363 16.273 1.00 25.36 73 ALA A O 1
ATOM 576 N N . ALA A 1 74 ? 29.546 8.216 15.827 1.00 26.36 74 ALA A N 1
ATOM 577 C CA . ALA A 1 74 ? 29.383 8.168 14.384 1.00 25.63 74 ALA A CA 1
ATOM 578 C C . ALA A 1 74 ? 28.637 6.881 14.011 1.00 28.01 74 ALA A C 1
ATOM 579 O O . ALA A 1 74 ? 27.659 6.932 13.284 1.00 27.15 74 ALA A O 1
ATOM 581 N N . VAL A 1 75 ? 29.079 5.730 14.527 1.00 27.18 75 VAL A N 1
ATOM 582 C CA . VAL A 1 75 ? 28.377 4.500 14.236 1.00 27.26 75 VAL A CA 1
ATOM 583 C C . VAL A 1 75 ? 26.894 4.589 14.625 1.00 27.65 75 VAL A C 1
ATOM 584 O O . VAL A 1 75 ? 26.010 4.219 13.836 1.00 27.96 75 VAL A O 1
ATOM 588 N N . ARG A 1 76 ? 26.598 5.062 15.838 1.00 27.05 76 ARG A N 1
ATOM 589 C CA . ARG A 1 76 ? 25.219 5.161 16.270 1.00 28.62 76 ARG A CA 1
ATOM 590 C C . ARG A 1 76 ? 24.448 6.170 15.447 1.00 28.62 76 ARG A C 1
ATOM 591 O O . ARG A 1 76 ? 23.299 5.924 15.109 1.00 31.01 76 ARG A O 1
ATOM 599 N N . GLY A 1 77 ? 25.046 7.296 15.070 1.00 24.90 77 GLY A N 1
ATOM 600 C CA . GLY A 1 77 ? 24.299 8.227 14.223 1.00 25.08 77 GLY A CA 1
ATOM 601 C C . GLY A 1 77 ? 23.879 7.561 12.911 1.00 28.53 77 GLY A C 1
ATOM 602 O O . GLY A 1 77 ? 22.792 7.713 12.395 1.00 31.36 77 GLY A O 1
ATOM 603 N N . ILE A 1 78 ? 24.773 6.800 12.314 1.00 27.34 78 ILE A N 1
ATOM 604 C CA . ILE A 1 78 ? 24.462 6.107 11.085 1.00 25.00 78 ILE A CA 1
ATOM 605 C C . ILE A 1 78 ? 23.268 5.176 11.298 1.00 28.66 78 ILE A C 1
ATOM 606 O O . ILE A 1 78 ? 22.305 5.182 10.525 1.00 28.27 78 ILE A O 1
ATOM 611 N N . LEU A 1 79 ? 23.371 4.324 12.333 1.00 30.05 79 LEU A N 1
ATOM 612 C CA . LEU A 1 79 ? 22.364 3.302 12.643 1.00 31.55 79 LEU A CA 1
ATOM 613 C C . LEU A 1 79 ? 21.014 3.872 12.979 1.00 34.46 79 LEU A C 1
ATOM 614 O O . LEU A 1 79 ? 20.010 3.216 12.821 1.00 38.27 79 LEU A O 1
ATOM 619 N N . ARG A 1 80 ? 21.029 5.102 13.436 1.00 36.04 80 ARG A N 1
ATOM 620 C CA . ARG A 1 80 ? 19.818 5.768 13.804 1.00 44.27 80 ARG A CA 1
ATOM 621 C C . ARG A 1 80 ? 19.255 6.567 12.652 1.00 44.52 80 ARG A C 1
ATOM 622 O O . ARG A 1 80 ? 18.084 6.930 12.706 1.00 48.35 80 ARG A O 1
ATOM 630 N N . ASN A 1 81 ? 20.072 6.857 11.634 1.00 37.71 81 ASN A N 1
ATOM 631 C CA . ASN A 1 81 ? 19.658 7.638 10.495 1.00 31.09 81 ASN A CA 1
ATOM 632 C C . ASN A 1 81 ? 18.955 6.807 9.422 1.00 35.84 81 ASN A C 1
ATOM 633 O O . ASN A 1 81 ? 19.494 5.829 8.866 1.00 35.86 81 ASN A O 1
ATOM 638 N N . ALA A 1 82 ? 17.706 7.202 9.142 1.00 38.11 82 ALA A N 1
ATOM 639 C CA . ALA A 1 82 ? 16.883 6.499 8.178 1.00 38.62 82 ALA A CA 1
ATOM 640 C C . ALA A 1 82 ? 17.437 6.518 6.773 1.00 38.25 82 ALA A C 1
ATOM 641 O O . ALA A 1 82 ? 17.168 5.619 6.013 1.00 39.66 82 ALA A O 1
ATOM 643 N N . LYS A 1 83 ? 18.229 7.513 6.413 1.00 36.59 83 LYS A N 1
ATOM 644 C CA . LYS A 1 83 ? 18.796 7.530 5.089 1.00 37.19 83 LYS A CA 1
ATOM 645 C C . LYS A 1 83 ? 20.095 6.742 5.055 1.00 31.47 83 LYS A C 1
ATOM 646 O O . LYS A 1 83 ? 20.426 6.135 4.055 1.00 30.24 83 LYS A O 1
ATOM 652 N N . LEU A 1 84 ? 20.833 6.740 6.161 1.00 28.69 84 LEU A N 1
ATOM 653 C CA . LEU A 1 84 ? 22.126 6.072 6.220 1.00 25.93 84 LEU A CA 1
ATOM 654 C C . LEU A 1 84 ? 22.115 4.581 6.496 1.00 23.68 84 LEU A C 1
ATOM 655 O O . LEU A 1 84 ? 22.896 3.795 5.943 1.00 23.26 84 LEU A O 1
ATOM 660 N N . LYS A 1 85 ? 21.267 4.223 7.426 1.00 20.97 85 LYS A N 1
ATOM 661 C CA . LYS A 1 85 ? 21.224 2.851 7.864 1.00 23.26 85 LYS A CA 1
ATOM 662 C C . LYS A 1 85 ? 21.171 1.783 6.792 1.00 25.76 85 LYS A C 1
ATOM 663 O O . LYS A 1 85 ? 21.899 0.801 6.838 1.00 23.87 85 LYS A O 1
ATOM 669 N N . PRO A 1 86 ? 20.268 1.954 5.844 1.00 27.59 86 PRO A N 1
ATOM 670 C CA . PRO A 1 86 ? 20.119 0.970 4.805 1.00 28.08 86 PRO A CA 1
ATOM 671 C C . PRO A 1 86 ? 21.340 0.932 3.924 1.00 26.00 86 PRO A C 1
ATOM 672 O O . PRO A 1 86 ? 21.684 -0.115 3.385 1.00 23.11 86 PRO A O 1
ATOM 676 N N . VAL A 1 87 ? 22.003 2.070 3.761 1.00 22.11 87 VAL A N 1
ATOM 677 C CA . VAL A 1 87 ? 23.194 2.011 2.927 1.00 20.95 87 VAL A CA 1
ATOM 678 C C . VAL A 1 87 ? 24.240 1.203 3.649 1.00 20.17 87 VAL A C 1
ATOM 679 O O . VAL A 1 87 ? 24.821 0.290 3.146 1.00 21.44 87 VAL A O 1
ATOM 683 N N . TYR A 1 88 ? 24.475 1.572 4.861 1.00 20.34 88 TYR A N 1
ATOM 684 C CA . TYR A 1 88 ? 25.437 0.893 5.674 1.00 23.46 88 TYR A CA 1
ATOM 685 C C . TYR A 1 88 ? 25.174 -0.585 5.769 1.00 24.56 88 TYR A C 1
ATOM 686 O O . TYR A 1 88 ? 26.074 -1.415 5.645 1.00 25.81 88 TYR A O 1
ATOM 695 N N . ASP A 1 89 ? 23.920 -0.923 5.979 1.00 23.38 89 ASP A N 1
ATOM 696 C CA . ASP A 1 89 ? 23.548 -2.326 6.093 1.00 24.17 89 ASP A CA 1
ATOM 697 C C . ASP A 1 89 ? 23.847 -3.048 4.822 1.00 24.31 89 ASP A C 1
ATOM 698 O O . ASP A 1 89 ? 24.088 -4.232 4.835 1.00 23.88 89 ASP A O 1
ATOM 703 N N . SER A 1 90 ? 23.832 -2.376 3.686 1.00 21.47 90 SER A N 1
ATOM 704 C CA . SER A 1 90 ? 24.121 -3.118 2.468 1.00 18.42 90 SER A CA 1
ATOM 705 C C . SER A 1 90 ? 25.572 -3.266 2.116 1.00 19.16 90 SER A C 1
ATOM 706 O O . SER A 1 90 ? 25.898 -3.977 1.178 1.00 22.28 90 SER A O 1
ATOM 709 N N . LEU A 1 91 ? 26.473 -2.571 2.800 1.00 19.35 91 LEU A N 1
ATOM 710 C CA . LEU A 1 91 ? 27.874 -2.612 2.420 1.00 19.68 91 LEU A CA 1
ATOM 711 C C . LEU A 1 91 ? 28.684 -3.681 3.107 1.00 21.57 91 LEU A C 1
ATOM 712 O O . LEU A 1 91 ? 28.276 -4.127 4.176 1.00 22.44 91 LEU A O 1
ATOM 717 N N . ASP A 1 92 ? 29.830 -4.036 2.497 1.00 20.14 92 ASP A N 1
ATOM 718 C CA . ASP A 1 92 ? 30.808 -4.951 3.059 1.00 18.17 92 ASP A CA 1
ATOM 719 C C . ASP A 1 92 ? 31.575 -4.200 4.169 1.00 21.99 92 ASP A C 1
ATOM 720 O O . ASP A 1 92 ? 31.342 -2.989 4.406 1.00 23.43 92 ASP A O 1
ATOM 725 N N . ALA A 1 93 ? 32.463 -4.904 4.901 1.00 22.47 93 ALA A N 1
ATOM 726 C CA . ALA A 1 93 ? 33.216 -4.322 6.014 1.00 22.22 93 ALA A CA 1
ATOM 727 C C . ALA A 1 93 ? 34.124 -3.129 5.701 1.00 21.10 93 ALA A C 1
ATOM 728 O O . ALA A 1 93 ? 34.162 -2.174 6.477 1.00 22.47 93 ALA A O 1
ATOM 730 N N . VAL A 1 94 ? 34.837 -3.152 4.583 1.00 18.01 94 VAL A N 1
ATOM 731 C CA . VAL A 1 94 ? 35.713 -2.056 4.255 1.00 17.48 94 VAL A CA 1
ATOM 732 C C . VAL A 1 94 ? 34.927 -0.818 3.907 1.00 19.86 94 VAL A C 1
ATOM 733 O O . VAL A 1 94 ? 35.189 0.261 4.413 1.00 23.90 94 VAL A O 1
ATOM 737 N N . ARG A 1 95 ? 33.955 -0.963 3.022 1.00 18.91 95 ARG A N 1
ATOM 738 C CA . ARG A 1 95 ? 33.146 0.176 2.625 1.00 18.13 95 ARG A CA 1
ATOM 739 C C . ARG A 1 95 ? 32.352 0.758 3.797 1.00 20.61 95 ARG A C 1
ATOM 740 O O . ARG A 1 95 ? 32.090 1.964 3.873 1.00 22.87 95 ARG A O 1
ATOM 748 N N . ARG A 1 96 ? 31.951 -0.076 4.753 1.00 16.94 96 ARG A N 1
ATOM 749 C CA . ARG A 1 96 ? 31.258 0.485 5.905 1.00 20.30 96 ARG A CA 1
ATOM 750 C C . ARG A 1 96 ? 32.225 1.436 6.617 1.00 19.72 96 ARG A C 1
ATOM 751 O O . ARG A 1 96 ? 31.803 2.487 7.095 1.00 22.16 96 ARG A O 1
ATOM 759 N N . ALA A 1 97 ? 33.521 1.063 6.685 1.00 19.35 97 ALA A N 1
ATOM 760 C CA . ALA A 1 97 ? 34.487 1.945 7.319 1.00 20.97 97 ALA A CA 1
ATOM 761 C C . ALA A 1 97 ? 34.566 3.239 6.492 1.00 21.85 97 ALA A C 1
ATOM 762 O O . ALA A 1 97 ? 34.679 4.308 7.077 1.00 19.83 97 ALA A O 1
ATOM 764 N N . ALA A 1 98 ? 34.474 3.190 5.168 1.00 20.34 98 ALA A N 1
ATOM 765 C CA . ALA A 1 98 ? 34.516 4.444 4.417 1.00 20.90 98 ALA A CA 1
ATOM 766 C C . ALA A 1 98 ? 33.320 5.360 4.745 1.00 22.53 98 ALA A C 1
ATOM 767 O O . ALA A 1 98 ? 33.442 6.592 4.804 1.00 21.13 98 ALA A O 1
ATOM 769 N N . LEU A 1 99 ? 32.127 4.786 4.968 1.00 19.89 99 LEU A N 1
ATOM 770 C CA . LEU A 1 99 ? 30.925 5.558 5.314 1.00 18.61 99 LEU A CA 1
ATOM 771 C C . LEU A 1 99 ? 31.068 6.169 6.700 1.00 19.65 99 LEU A C 1
ATOM 772 O O . LEU A 1 99 ? 30.683 7.315 6.932 1.00 21.15 99 LEU A O 1
ATOM 777 N N . ILE A 1 100 ? 31.623 5.423 7.671 1.00 17.24 100 ILE A N 1
ATOM 778 C CA . ILE A 1 100 ? 31.840 5.975 9.015 1.00 17.78 100 ILE A CA 1
ATOM 779 C C . ILE A 1 100 ? 32.794 7.199 8.941 1.00 22.28 100 ILE A C 1
ATOM 780 O O . ILE A 1 100 ? 32.582 8.262 9.558 1.00 23.98 100 ILE A O 1
ATOM 785 N N . ASN A 1 101 ? 33.857 7.079 8.128 1.00 16.00 101 ASN A N 1
ATOM 786 C CA . ASN A 1 101 ? 34.816 8.138 7.943 1.00 15.72 101 ASN A CA 1
ATOM 787 C C . ASN A 1 101 ? 34.154 9.446 7.539 1.00 17.57 101 ASN A C 1
ATOM 788 O O . ASN A 1 101 ? 34.400 10.522 8.108 1.00 20.85 101 ASN A O 1
ATOM 793 N N . MET A 1 102 ? 33.336 9.364 6.500 1.00 14.58 102 MET A N 1
ATOM 794 C CA . MET A 1 102 ? 32.693 10.560 6.050 1.00 18.07 102 MET A CA 1
ATOM 795 C C . MET A 1 102 ? 31.796 11.136 7.132 1.00 20.81 102 MET A C 1
ATOM 796 O O . MET A 1 102 ? 31.693 12.364 7.284 1.00 21.80 102 MET A O 1
ATOM 801 N N . VAL A 1 103 ? 31.116 10.241 7.852 1.00 19.04 103 VAL A N 1
ATOM 802 C CA . VAL A 1 103 ? 30.222 10.724 8.904 1.00 22.12 103 VAL A CA 1
ATOM 803 C C . VAL A 1 103 ? 31.009 11.403 10.024 1.00 24.05 103 VAL A C 1
ATOM 804 O O . VAL A 1 103 ? 30.664 12.447 10.560 1.00 25.73 103 VAL A O 1
ATOM 808 N N . PHE A 1 104 ? 32.127 10.821 10.374 1.00 18.75 104 PHE A N 1
ATOM 809 C CA . PHE A 1 104 ? 32.954 11.395 11.389 1.00 18.43 104 PHE A CA 1
ATOM 810 C C . PHE A 1 104 ? 33.394 12.799 10.945 1.00 24.38 104 PHE A C 1
ATOM 811 O O . PHE A 1 104 ? 33.390 13.791 11.655 1.00 25.91 104 PHE A O 1
ATOM 819 N N . GLN A 1 105 ? 33.753 12.890 9.693 1.00 26.42 105 GLN A N 1
ATOM 820 C CA . GLN A 1 105 ? 34.220 14.123 9.134 1.00 27.87 105 GLN A CA 1
ATOM 821 C C . GLN A 1 105 ? 33.161 15.194 8.965 1.00 30.01 105 GLN A C 1
ATOM 822 O O . GLN A 1 105 ? 33.393 16.374 9.222 1.00 31.34 105 GLN A O 1
ATOM 828 N N . MET A 1 106 ? 31.998 14.823 8.480 1.00 30.76 106 MET A N 1
ATOM 829 C CA . MET A 1 106 ? 31.082 15.899 8.261 1.00 31.44 106 MET A CA 1
ATOM 830 C C . MET A 1 106 ? 29.728 15.806 8.859 1.00 29.22 106 MET A C 1
ATOM 831 O O . MET A 1 106 ? 28.873 16.615 8.535 1.00 33.82 106 MET A O 1
ATOM 836 N N . GLY A 1 107 ? 29.545 14.836 9.717 1.00 24.82 107 GLY A N 1
ATOM 837 C CA . GLY A 1 107 ? 28.272 14.675 10.375 1.00 24.96 107 GLY A CA 1
AT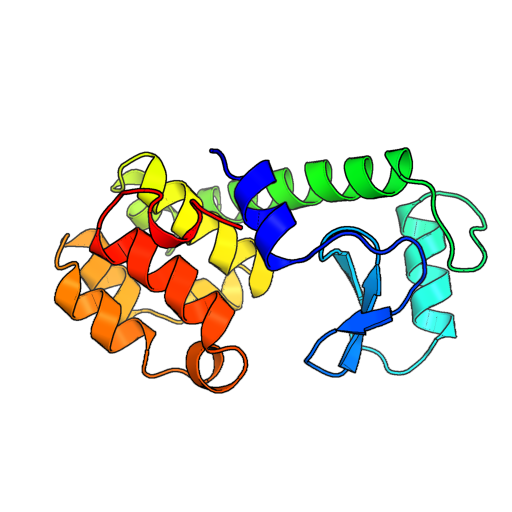OM 838 C C . GLY A 1 107 ? 27.256 13.957 9.519 1.00 28.83 107 GLY A C 1
ATOM 839 O O . GLY A 1 107 ? 27.341 13.934 8.291 1.00 27.21 107 GLY A O 1
ATOM 840 N N . GLU A 1 108 ? 26.311 13.357 10.250 1.00 33.32 108 GLU A N 1
ATOM 841 C CA . GLU A 1 108 ? 25.276 12.541 9.667 1.00 39.24 108 GLU A CA 1
ATOM 842 C C . GLU A 1 108 ? 24.456 13.270 8.669 1.00 38.40 108 GLU A C 1
ATOM 843 O O . GLU A 1 108 ? 24.030 12.749 7.633 1.00 34.47 108 GLU A O 1
ATOM 849 N N . THR A 1 109 ? 24.265 14.519 9.045 1.00 40.74 109 THR A N 1
ATOM 850 C CA . THR A 1 109 ? 23.493 15.414 8.232 1.00 38.74 109 THR A CA 1
ATOM 851 C C . THR A 1 109 ? 24.180 15.700 6.932 1.00 36.05 109 THR A C 1
ATOM 852 O O . THR A 1 109 ? 23.530 15.582 5.898 1.00 37.35 109 THR A O 1
ATOM 856 N N . GLY A 1 110 ? 25.475 16.043 6.984 1.00 35.02 110 GLY A N 1
ATOM 857 C CA . GLY A 1 110 ? 26.220 16.334 5.771 1.00 32.35 110 GLY A CA 1
ATOM 858 C C . GLY A 1 110 ? 26.171 15.133 4.858 1.00 32.86 110 GLY A C 1
ATOM 859 O O . GLY A 1 110 ? 25.853 15.239 3.672 1.00 34.14 110 GLY A O 1
ATOM 860 N N . VAL A 1 111 ? 26.479 13.971 5.441 1.00 29.82 111 VAL A N 1
ATOM 861 C CA . VAL A 1 111 ? 26.484 12.776 4.647 1.00 27.92 111 VAL A CA 1
ATOM 862 C C . VAL A 1 111 ? 25.135 12.365 4.059 1.00 30.34 111 VAL A C 1
ATOM 863 O O . VAL A 1 111 ? 25.057 11.990 2.880 1.00 27.64 111 VAL A O 1
ATOM 867 N N . ALA A 1 112 ? 24.076 12.420 4.869 1.00 30.51 112 ALA A N 1
ATOM 868 C CA . ALA A 1 112 ? 22.757 12.031 4.418 1.00 33.76 112 ALA A CA 1
ATOM 869 C C . ALA A 1 112 ? 22.364 12.865 3.195 1.00 40.03 112 ALA A C 1
ATOM 870 O O . ALA A 1 112 ? 21.530 12.473 2.373 1.00 45.02 112 ALA A O 1
ATOM 872 N N . GLY A 1 113 ? 23.018 14.023 3.010 1.00 37.73 113 GLY A N 1
ATOM 873 C CA . GLY A 1 113 ? 22.750 14.870 1.841 1.00 39.05 113 GLY A CA 1
ATOM 874 C C . GLY A 1 113 ? 23.326 14.433 0.458 1.00 40.96 113 GLY A C 1
ATOM 875 O O . GLY A 1 113 ? 23.034 15.028 -0.598 1.00 44.39 113 GLY A O 1
ATOM 876 N N . PHE A 1 114 ? 24.179 13.399 0.434 1.00 32.58 114 PHE A N 1
ATOM 877 C CA . PHE A 1 114 ? 24.750 12.922 -0.795 1.00 25.44 114 PHE A CA 1
ATOM 878 C C . PHE A 1 114 ? 23.805 11.882 -1.310 1.00 24.89 114 PHE A C 1
ATOM 879 O O . PHE A 1 114 ? 24.177 10.769 -1.571 1.00 28.05 114 PHE A O 1
ATOM 887 N N . THR A 1 115 ? 22.569 12.255 -1.430 1.00 23.40 115 THR A N 1
ATOM 888 C CA . THR A 1 115 ? 21.529 11.394 -1.890 1.00 26.14 115 THR A CA 1
ATOM 889 C C . THR A 1 115 ? 21.851 10.553 -3.101 1.00 28.50 115 THR A C 1
ATOM 890 O O . THR A 1 115 ? 21.609 9.344 -3.144 1.00 29.82 115 THR A O 1
ATOM 894 N N . ASN A 1 116 ? 22.360 11.194 -4.138 1.00 26.29 116 ASN A N 1
ATOM 895 C CA . ASN A 1 116 ? 22.658 10.441 -5.323 1.00 25.48 116 ASN A CA 1
ATOM 896 C C . ASN A 1 116 ? 23.757 9.398 -5.159 1.00 25.18 116 ASN A C 1
ATOM 897 O O . ASN A 1 116 ? 23.676 8.270 -5.671 1.00 27.13 116 ASN A O 1
ATOM 902 N N . SER A 1 117 ? 24.843 9.754 -4.482 1.00 22.94 117 SER A N 1
ATOM 903 C CA . SER A 1 117 ? 25.935 8.811 -4.308 1.00 20.97 117 SER A CA 1
ATOM 904 C C . SER A 1 117 ? 25.495 7.655 -3.453 1.00 21.04 117 SER A C 1
ATOM 905 O O . SER A 1 117 ? 25.918 6.546 -3.688 1.00 21.88 117 SER A O 1
ATOM 908 N N . LEU A 1 118 ? 24.666 7.950 -2.444 1.00 22.33 118 LEU A N 1
ATOM 909 C CA . LEU A 1 118 ? 24.138 6.955 -1.496 1.00 27.32 118 LEU A CA 1
ATOM 910 C C . LEU A 1 118 ? 23.380 5.875 -2.247 1.00 28.79 118 LEU A C 1
ATOM 911 O O . LEU A 1 118 ? 23.507 4.688 -1.991 1.00 27.27 118 LEU A O 1
ATOM 916 N N . ARG A 1 119 ? 22.577 6.336 -3.181 1.00 28.99 119 ARG A N 1
ATOM 917 C CA . ARG A 1 119 ? 21.781 5.473 -4.027 1.00 35.82 119 ARG A CA 1
ATOM 918 C C . ARG A 1 119 ? 22.723 4.579 -4.842 1.00 31.45 119 ARG A C 1
ATOM 919 O O . ARG A 1 119 ? 22.561 3.355 -4.935 1.00 32.33 119 ARG A O 1
ATOM 927 N N . MET A 1 120 ? 23.761 5.186 -5.426 1.00 27.45 120 MET A N 1
ATOM 928 C CA . MET A 1 120 ? 24.693 4.389 -6.213 1.00 26.32 120 MET A CA 1
ATOM 929 C C . MET A 1 120 ? 25.433 3.385 -5.376 1.00 24.18 120 MET A C 1
ATOM 930 O O . MET A 1 120 ? 25.690 2.283 -5.811 1.00 26.19 120 MET A O 1
ATOM 935 N N . LEU A 1 121 ? 25.799 3.794 -4.180 1.00 22.01 121 LEU A N 1
ATOM 936 C CA . LEU A 1 121 ? 26.509 2.871 -3.302 1.00 23.44 121 LEU A CA 1
ATOM 937 C C . LEU A 1 121 ? 25.591 1.696 -2.976 1.00 23.66 121 LEU A C 1
ATOM 938 O O . LEU A 1 121 ? 25.958 0.532 -2.966 1.00 22.26 121 LEU A O 1
ATOM 943 N N . GLN A 1 122 ? 24.356 2.010 -2.662 1.00 22.08 122 GLN A N 1
ATOM 944 C CA . GLN A 1 122 ? 23.420 0.986 -2.354 1.00 27.37 122 GLN A CA 1
ATOM 945 C C . GLN A 1 122 ? 23.264 0.034 -3.542 1.00 32.49 122 GLN A C 1
ATOM 946 O O . GLN A 1 122 ? 23.106 -1.171 -3.380 1.00 32.74 122 GLN A O 1
ATOM 952 N N . GLN A 1 123 ? 23.307 0.565 -4.754 1.00 30.09 123 GLN A N 1
ATOM 953 C CA . GLN A 1 123 ? 23.177 -0.295 -5.895 1.00 30.39 123 GLN A CA 1
ATOM 954 C C . GLN A 1 123 ? 24.459 -0.968 -6.326 1.00 31.02 123 GLN A C 1
ATOM 955 O O . GLN A 1 123 ? 24.421 -1.668 -7.350 1.00 34.85 123 GLN A O 1
ATOM 961 N N . LYS A 1 124 ? 25.564 -0.745 -5.586 1.00 24.51 124 LYS A N 1
ATOM 962 C CA . LYS A 1 124 ? 26.834 -1.358 -5.902 1.00 24.26 124 LYS A CA 1
ATOM 963 C C . LYS A 1 124 ? 27.458 -0.920 -7.231 1.00 27.80 124 LYS A C 1
ATOM 964 O O . LYS A 1 124 ? 28.237 -1.662 -7.864 1.00 29.28 124 LYS A O 1
ATOM 970 N N . ARG A 1 125 ? 27.132 0.313 -7.636 1.00 25.14 125 ARG A N 1
ATOM 971 C CA . ARG A 1 125 ? 27.690 0.915 -8.860 1.00 24.09 125 ARG A CA 1
ATOM 972 C C . ARG A 1 125 ? 28.877 1.778 -8.425 1.00 23.80 125 ARG A C 1
ATOM 973 O O . ARG A 1 125 ? 28.795 3.011 -8.366 1.00 26.67 125 ARG A O 1
ATOM 981 N N . TRP A 1 126 ? 29.968 1.098 -8.074 1.00 23.09 126 TRP A N 1
ATOM 982 C CA . TRP A 1 126 ? 31.163 1.693 -7.506 1.00 22.31 126 TRP A CA 1
ATOM 983 C C . TRP A 1 126 ? 31.833 2.840 -8.232 1.00 23.56 126 TRP A C 1
ATOM 984 O O . TRP A 1 126 ? 32.193 3.858 -7.645 1.00 23.54 126 TRP A O 1
ATOM 995 N N . ASP A 1 127 ? 32.065 2.638 -9.516 1.00 24.44 127 ASP A N 1
ATOM 996 C CA . ASP A 1 127 ? 32.734 3.644 -10.298 1.00 28.16 127 ASP A CA 1
ATOM 997 C C . ASP A 1 127 ? 31.896 4.873 -10.470 1.00 27.13 127 ASP A C 1
ATOM 998 O O . ASP A 1 127 ? 32.388 6.006 -10.456 1.00 25.50 127 ASP A O 1
ATOM 1003 N N . GLU A 1 128 ? 30.605 4.635 -10.614 1.00 25.66 128 GLU A N 1
ATOM 1004 C CA . GLU A 1 128 ? 29.708 5.752 -10.765 1.00 29.55 128 GLU A CA 1
ATOM 1005 C C . GLU A 1 128 ? 29.550 6.544 -9.486 1.00 26.30 128 GLU A C 1
ATOM 1006 O O . GLU A 1 128 ? 29.433 7.761 -9.501 1.00 23.91 128 GLU A O 1
ATOM 1012 N N . ALA A 1 129 ? 29.511 5.857 -8.355 1.00 23.32 129 ALA A N 1
ATOM 1013 C CA . ALA A 1 129 ? 29.380 6.587 -7.099 1.00 21.93 129 ALA A CA 1
ATOM 1014 C C . ALA A 1 129 ? 30.638 7.435 -6.841 1.00 21.17 129 ALA A C 1
ATOM 1015 O O . ALA A 1 129 ? 30.563 8.534 -6.290 1.00 23.32 129 ALA A O 1
ATOM 1017 N N . ALA A 1 130 ? 31.793 6.872 -7.234 1.00 19.63 130 ALA A N 1
ATOM 1018 C CA . ALA A 1 130 ? 33.096 7.481 -7.070 1.00 22.13 130 ALA A CA 1
ATOM 1019 C C . ALA A 1 130 ? 33.133 8.786 -7.851 1.00 25.30 130 ALA A C 1
ATOM 1020 O O . ALA A 1 130 ? 33.549 9.829 -7.364 1.00 28.14 130 ALA A O 1
ATOM 1022 N N . VAL A 1 131 ? 32.648 8.736 -9.069 1.00 22.61 131 VAL A N 1
ATOM 1023 C CA . VAL A 1 131 ? 32.602 9.951 -9.844 1.00 25.73 131 VAL A CA 1
ATOM 1024 C C . VAL A 1 131 ? 31.687 10.976 -9.189 1.00 25.98 131 VAL A C 1
ATOM 1025 O O . VAL A 1 131 ? 32.032 12.153 -9.098 1.00 29.60 131 VAL A O 1
ATOM 1029 N N . ASN A 1 132 ? 30.508 10.538 -8.740 1.00 22.05 132 ASN A N 1
ATOM 1030 C CA . ASN A 1 132 ? 29.547 11.434 -8.110 1.00 21.06 132 ASN A CA 1
ATOM 1031 C C . ASN A 1 132 ? 30.089 11.997 -6.827 1.00 20.31 132 ASN A C 1
ATOM 1032 O O . ASN A 1 132 ? 29.926 13.155 -6.510 1.00 19.37 132 ASN A O 1
ATOM 1037 N N . LEU A 1 133 ? 30.734 11.164 -6.039 1.00 18.58 133 LEU A N 1
ATOM 1038 C CA . LEU A 1 133 ? 31.275 11.682 -4.773 1.00 17.99 133 LEU A CA 1
ATOM 1039 C C . LEU A 1 133 ? 32.230 12.869 -4.949 1.00 22.11 133 LEU A C 1
ATOM 1040 O O . LEU A 1 133 ? 32.337 13.802 -4.132 1.00 24.81 133 LEU A O 1
ATOM 1045 N N . ALA A 1 134 ? 32.985 12.786 -6.038 1.00 22.97 134 ALA A N 1
ATOM 1046 C CA . ALA A 1 134 ? 34.009 13.762 -6.406 1.00 24.92 134 ALA A CA 1
ATOM 1047 C C . ALA A 1 134 ? 33.448 15.137 -6.758 1.00 23.68 134 ALA A C 1
ATOM 1048 O O . ALA A 1 134 ? 34.133 16.144 -6.673 1.00 25.53 134 ALA A O 1
ATOM 1050 N N . LYS A 1 135 ? 32.190 15.180 -7.144 1.00 21.01 135 LYS A N 1
ATOM 1051 C CA . LYS A 1 135 ? 31.531 16.437 -7.491 1.00 22.03 135 LYS A CA 1
ATOM 1052 C C . LYS A 1 135 ? 30.951 17.065 -6.236 1.00 21.75 135 LYS A C 1
ATOM 1053 O O . LYS A 1 135 ? 29.727 17.160 -6.023 1.00 24.22 135 LYS A O 1
ATOM 1059 N N . SER A 1 136 ? 31.860 17.483 -5.380 1.00 19.09 136 SER A N 1
ATOM 1060 C CA . SER A 1 136 ? 31.420 18.022 -4.131 1.00 19.14 136 SER A CA 1
ATOM 1061 C C . SER A 1 136 ? 32.453 18.972 -3.603 1.00 18.24 136 SER A C 1
ATOM 1062 O O . SER A 1 136 ? 33.651 18.906 -3.910 1.00 22.91 136 SER A O 1
ATOM 1065 N N . ARG A 1 137 ? 31.923 19.807 -2.747 1.00 16.56 137 ARG A N 1
ATOM 1066 C CA . ARG A 1 137 ? 32.766 20.770 -2.074 1.00 20.79 137 ARG A CA 1
ATOM 1067 C C . ARG A 1 137 ? 33.774 19.997 -1.268 1.00 23.60 137 ARG A C 1
ATOM 1068 O O . ARG A 1 137 ? 34.927 20.392 -1.162 1.00 24.60 137 ARG A O 1
ATOM 1076 N N . TRP A 1 138 ? 33.296 18.904 -0.656 1.00 21.87 138 TRP A N 1
ATOM 1077 C CA . TRP A 1 138 ? 34.118 18.027 0.176 1.00 20.29 138 TRP A CA 1
ATOM 1078 C C . TRP A 1 138 ? 35.386 17.637 -0.565 1.00 21.99 138 TRP A C 1
ATOM 1079 O O . TRP A 1 138 ? 36.520 17.819 -0.089 1.00 25.48 138 TRP A O 1
ATOM 1090 N N . TYR A 1 139 ? 35.204 17.130 -1.782 1.00 21.37 139 TYR A N 1
ATOM 1091 C CA . TYR A 1 139 ? 36.338 16.727 -2.588 1.00 21.88 139 TYR A CA 1
ATOM 1092 C C . TYR A 1 139 ? 37.264 17.899 -2.943 1.00 25.01 139 TYR A C 1
ATOM 1093 O O . TYR A 1 139 ? 38.500 17.788 -2.835 1.00 25.33 139 TYR A O 1
ATOM 1102 N N . ASN A 1 140 ? 36.657 19.027 -3.367 1.00 25.35 140 ASN A N 1
ATOM 1103 C CA . ASN A 1 140 ? 37.412 20.242 -3.723 1.00 25.91 140 ASN A CA 1
ATOM 1104 C C . ASN A 1 140 ? 38.220 20.907 -2.567 1.00 27.90 140 ASN A C 1
ATOM 1105 O O . ASN A 1 140 ? 39.314 21.450 -2.750 1.00 30.27 140 ASN A O 1
ATOM 1110 N N . GLN A 1 141 ? 37.687 20.855 -1.345 1.00 24.61 141 GLN A N 1
ATOM 1111 C CA . GLN A 1 141 ? 38.313 21.427 -0.177 1.00 24.04 141 GLN A CA 1
ATOM 1112 C C . GLN A 1 141 ? 39.403 20.552 0.381 1.00 23.61 141 GLN A C 1
ATOM 1113 O O . GLN A 1 141 ? 40.415 21.111 0.754 1.00 26.43 141 GLN A O 1
ATOM 1119 N N . THR A 1 142 ? 39.195 19.224 0.456 1.00 20.37 142 THR A N 1
ATOM 1120 C CA . THR A 1 142 ? 40.205 18.298 0.966 1.00 21.08 142 THR A CA 1
ATOM 1121 C C . THR A 1 142 ? 40.290 17.125 0.021 1.00 25.33 142 THR A C 1
ATOM 1122 O O . THR A 1 142 ? 39.857 16.008 0.311 1.00 24.42 142 THR A O 1
ATOM 1126 N N . PRO A 1 143 ? 40.869 17.397 -1.134 1.00 25.67 143 PRO A N 1
ATOM 1127 C CA . PRO A 1 143 ? 41.026 16.406 -2.187 1.00 21.29 143 PRO A CA 1
ATOM 1128 C C . PRO A 1 143 ? 41.802 15.143 -1.804 1.00 22.54 143 PRO A C 1
ATOM 1129 O O . PRO A 1 143 ? 41.439 14.038 -2.193 1.00 22.93 143 PRO A O 1
ATOM 1133 N N . ASN A 1 144 ? 42.900 15.253 -1.077 1.00 20.48 144 ASN A N 1
ATOM 1134 C CA . ASN A 1 144 ? 43.671 14.071 -0.743 1.00 23.37 144 ASN A CA 1
ATOM 1135 C C . ASN A 1 144 ? 42.900 13.116 0.161 1.00 25.38 144 ASN A C 1
ATOM 1136 O O . ASN A 1 144 ? 42.871 11.909 -0.050 1.00 25.98 144 ASN A O 1
ATOM 1141 N N . ARG A 1 145 ? 42.281 13.670 1.189 1.00 23.66 145 ARG A N 1
ATOM 1142 C CA . ARG A 1 145 ? 41.517 12.847 2.072 1.00 21.31 145 ARG A CA 1
ATOM 1143 C C . ARG A 1 145 ? 40.348 12.275 1.275 1.00 20.62 145 ARG A C 1
ATOM 1144 O O . ARG A 1 145 ? 40.090 11.089 1.301 1.00 21.21 145 ARG A O 1
ATOM 1152 N N . ALA A 1 146 ? 39.625 13.129 0.558 1.00 19.80 146 ALA A N 1
ATOM 1153 C CA . ALA A 1 146 ? 38.501 12.672 -0.220 1.00 21.44 146 ALA A CA 1
ATOM 1154 C C . ALA A 1 146 ? 38.915 11.544 -1.156 1.00 24.84 146 ALA A C 1
ATOM 1155 O O . ALA A 1 146 ? 38.229 10.554 -1.266 1.00 26.66 146 ALA A O 1
ATOM 1157 N N . LYS A 1 147 ? 40.056 11.635 -1.814 1.00 24.60 147 LYS A N 1
ATOM 1158 C C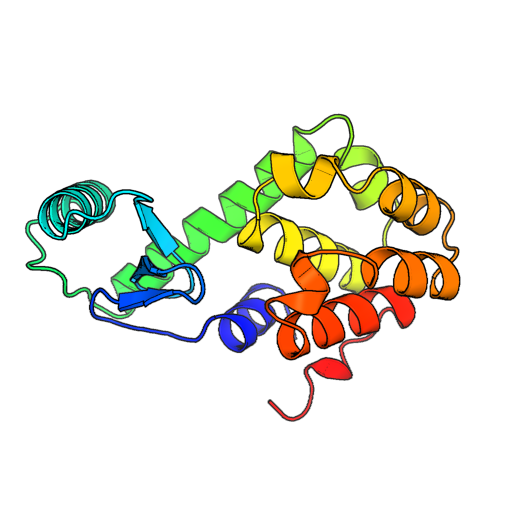A . LYS A 1 147 ? 40.478 10.558 -2.681 1.00 24.76 147 LYS A CA 1
ATOM 1159 C C . LYS A 1 147 ? 40.700 9.238 -1.949 1.00 22.76 147 LYS A C 1
ATOM 1160 O O . LYS A 1 147 ? 40.428 8.160 -2.490 1.00 25.11 147 LYS A O 1
ATOM 1166 N N . ARG A 1 148 ? 41.209 9.285 -0.741 1.00 18.12 148 ARG A N 1
ATOM 1167 C CA . ARG A 1 148 ? 41.408 8.022 -0.046 1.00 18.03 148 ARG A CA 1
ATOM 1168 C C . ARG A 1 148 ? 40.092 7.328 0.230 1.00 20.50 148 ARG A C 1
ATOM 1169 O O . ARG A 1 148 ? 39.950 6.120 0.045 1.00 19.80 148 ARG A O 1
ATOM 1177 N N . VAL A 1 149 ? 39.119 8.117 0.685 1.00 21.30 149 VAL A N 1
ATOM 1178 C CA . VAL A 1 149 ? 37.833 7.539 1.017 1.00 16.60 149 VAL A CA 1
ATOM 1179 C C . VAL A 1 149 ? 37.107 7.027 -0.195 1.00 19.34 149 VAL A C 1
ATOM 1180 O O . VAL A 1 149 ? 36.519 5.966 -0.217 1.00 21.01 149 VAL A O 1
ATOM 1184 N N . ILE A 1 150 ? 37.145 7.839 -1.238 1.00 20.74 150 ILE A N 1
ATOM 1185 C CA . ILE A 1 150 ? 36.500 7.510 -2.487 1.00 19.60 150 ILE A CA 1
ATOM 1186 C C . ILE A 1 150 ? 37.113 6.241 -3.074 1.00 24.31 150 ILE A C 1
ATOM 1187 O O . ILE A 1 150 ? 36.383 5.384 -3.562 1.00 25.07 150 ILE A O 1
ATOM 1192 N N . THR A 1 151 ? 38.452 6.097 -3.024 1.00 21.86 151 THR A N 1
ATOM 1193 C CA . THR A 1 151 ? 39.103 4.886 -3.540 1.00 24.86 151 THR A CA 1
ATOM 1194 C C . THR A 1 151 ? 38.688 3.638 -2.762 1.00 23.54 151 THR A C 1
ATOM 1195 O O . THR A 1 151 ? 38.599 2.538 -3.311 1.00 25.03 151 THR A O 1
ATOM 1199 N N . THR A 1 152 ? 38.461 3.854 -1.475 1.00 22.43 152 THR A N 1
ATOM 1200 C CA . THR A 1 152 ? 38.026 2.816 -0.564 1.00 20.97 152 THR A CA 1
ATOM 1201 C C . THR A 1 152 ? 36.645 2.309 -1.005 1.00 21.36 152 THR A C 1
ATOM 1202 O O . THR A 1 152 ? 36.386 1.104 -1.050 1.00 21.39 152 THR A O 1
ATOM 1206 N N . PHE A 1 153 ? 35.771 3.232 -1.385 1.00 18.59 153 PHE A N 1
ATOM 1207 C CA . PHE A 1 153 ? 34.436 2.873 -1.837 1.00 22.74 153 PHE A CA 1
ATOM 1208 C C . PHE A 1 153 ? 34.485 2.199 -3.197 1.00 25.01 153 PHE A C 1
ATOM 1209 O O . PHE A 1 153 ? 33.731 1.273 -3.508 1.00 24.21 153 PHE A O 1
ATOM 1217 N N . ARG A 1 154 ? 35.373 2.690 -4.051 1.00 27.65 154 ARG A N 1
ATOM 1218 C CA . ARG A 1 154 ? 35.480 2.131 -5.385 1.00 29.19 154 ARG A CA 1
ATOM 1219 C C . ARG A 1 154 ? 35.976 0.717 -5.416 1.00 29.51 154 ARG A C 1
ATOM 1220 O O . ARG A 1 154 ? 35.428 -0.096 -6.130 1.00 31.52 154 ARG A O 1
ATOM 1228 N N . THR A 1 155 ? 37.008 0.469 -4.629 1.00 26.14 155 THR A N 1
ATOM 1229 C CA . THR A 1 155 ? 37.667 -0.809 -4.590 1.00 29.64 155 THR A CA 1
ATOM 1230 C C . THR A 1 155 ? 37.244 -1.764 -3.504 1.00 32.61 155 THR A C 1
ATOM 1231 O O . THR A 1 155 ? 37.451 -2.962 -3.651 1.00 35.27 155 THR A O 1
ATOM 1235 N N . GLY A 1 156 ? 36.723 -1.277 -2.387 1.00 29.65 156 GLY A N 1
ATOM 1236 C CA . GLY A 1 156 ? 36.396 -2.199 -1.326 1.00 22.33 156 GLY A CA 1
ATOM 1237 C C . GLY A 1 156 ? 37.666 -2.766 -0.667 1.00 26.35 156 GLY A C 1
ATOM 1238 O O . GLY A 1 156 ? 37.584 -3.792 0.008 1.00 24.56 156 GLY A O 1
ATOM 1239 N N . THR A 1 157 ? 38.848 -2.112 -0.813 1.00 24.05 157 THR A N 1
ATOM 1240 C CA . THR A 1 157 ? 40.104 -2.548 -0.189 1.00 25.89 157 THR A CA 1
ATOM 1241 C C . THR A 1 157 ? 40.757 -1.381 0.544 1.00 24.75 157 THR A C 1
ATOM 1242 O O . THR A 1 157 ? 40.334 -0.251 0.391 1.00 22.42 157 THR A O 1
ATOM 1246 N N . TRP A 1 158 ? 41.803 -1.635 1.326 1.00 24.90 158 TRP A N 1
ATOM 1247 C CA . TRP A 1 158 ? 42.514 -0.586 2.043 1.00 22.30 158 TRP A CA 1
ATOM 1248 C C . TRP A 1 158 ? 43.729 -0.056 1.280 1.00 24.29 158 TRP A C 1
ATOM 1249 O O . TRP A 1 158 ? 44.623 0.545 1.849 1.00 26.61 158 TRP A O 1
ATOM 1260 N N . ASP A 1 159 ? 43.819 -0.248 -0.013 1.00 25.87 159 ASP A N 1
ATOM 1261 C CA . ASP A 1 159 ? 45.007 0.196 -0.703 1.00 29.20 159 ASP A CA 1
ATOM 1262 C C . ASP A 1 159 ? 45.413 1.643 -0.552 1.00 31.15 159 ASP A C 1
ATOM 1263 O O . ASP A 1 159 ? 46.586 1.927 -0.505 1.00 32.14 159 ASP A O 1
ATOM 1268 N N . ALA A 1 160 ? 44.430 2.545 -0.472 1.00 28.56 160 ALA A N 1
ATOM 1269 C CA . ALA A 1 160 ? 44.687 3.958 -0.376 1.00 26.05 160 ALA A CA 1
ATOM 1270 C C . ALA A 1 160 ? 45.350 4.306 0.923 1.00 30.16 160 ALA A C 1
ATOM 1271 O O . ALA A 1 160 ? 45.936 5.376 1.047 1.00 30.92 160 ALA A O 1
ATOM 1273 N N . TYR A 1 161 ? 45.255 3.402 1.887 1.00 30.93 161 TYR A N 1
ATOM 1274 C CA . TYR A 1 161 ? 45.818 3.655 3.192 1.00 31.95 161 TYR A CA 1
ATOM 1275 C C . TYR A 1 161 ? 47.100 2.908 3.468 1.00 43.26 161 TYR A C 1
ATOM 1276 O O . TYR A 1 161 ? 47.772 3.175 4.469 1.00 41.98 161 TYR A O 1
ATOM 1285 N N . LYS A 1 162 ? 47.421 1.956 2.606 1.00 55.55 162 LYS A N 1
ATOM 1286 C CA . LYS A 1 162 ? 48.649 1.242 2.841 1.00 67.11 162 LYS A CA 1
ATOM 1287 C C . LYS A 1 162 ? 49.724 2.156 2.309 1.00 71.76 162 LYS A C 1
ATOM 1288 O O . LYS A 1 162 ? 49.513 2.728 1.234 1.00 68.24 162 LYS A O 1
ATOM 1294 N N . ASN A 1 163 ? 50.764 2.342 3.145 1.00 82.51 163 ASN A N 1
ATOM 1295 C CA . ASN A 1 163 ? 51.938 3.205 2.936 1.00 93.69 163 ASN A CA 1
ATOM 1296 C C . ASN A 1 163 ? 52.084 4.347 3.958 1.00 98.01 163 ASN A C 1
ATOM 1297 O O . ASN A 1 163 ? 53.200 4.697 4.385 1.00 98.96 163 ASN A O 1
ATOM 1302 N N . LEU A 1 164 ? 50.913 4.905 4.328 1.00 99.70 164 LEU A N 1
ATOM 1303 C CA . LEU A 1 164 ? 50.685 6.045 5.239 1.00 96.77 164 LEU A CA 1
ATOM 1304 C C . LEU A 1 164 ? 51.049 5.937 6.738 1.00 100.00 164 LEU A C 1
ATOM 1305 O O . LEU A 1 164 ? 51.747 6.879 7.250 1.00 100.00 164 LEU A O 1
#

Organism: Enterobacteria phage T4 (NCBI:txid10665)

Secondary structure (DSSP, 8-state):
--HHHHHHHHH--EEEEEE-TTS-EEEETTEEEESSS-HHHHHHHHHHHHTS--TTB--HHHHHHHHHHHHHHHHHHHHH-TTTHHHHHHS-HHHHHHHHHHHHHHHHHHHHT-HHHHHHHHTT-HHHHHHHHHSSHHHHHSHHHHHHHHHHHHHSSSGGGTT-

Sequence (164 aa):
MNIFEMLRIDHGLRLKIYKDTEGYYTIGIGHLLTKSPSLNAAKSELDKAIGRNTNGVITKDEAEKLFNQDVDAAVRGILRNAKLKPVYDSLDAVRRAALINMVFQMGETGVAGFTNSLRMLQQKRWDEAAVNLAKSRWYNQTPNRAKRVITTFRTGTWDAYKNL

CATH classification: 1.10.530.40

Radius of gyration: 16.21 Å; Cα contacts (8 Å, |Δi|>4): 211; chains: 1; bounding box: 35×37×45 Å

Solvent-accessible surface area: 8699 Å² total; per-residue (Å²): 85,65,24,79,86,0,0,100,52,23,44,24,42,133,62,127,29,31,123,47,114,76,37,70,27,5,0,0,6,17,32,78,17,21,142,42,129,48,70,101,35,0,67,71,59,0,30,142,45,36,65,96,133,8,114,6,59,3,67,112,112,34,1,75,140,5,11,80,95,31,8,86,63,8,37,125,14,0,67,177,28,93,92,0,84,57,2,29,69,39,6,58,84,28,24,76,7,0,0,11,0,3,8,33,58,55,32,56,116,31,0,14,57,40,69,93,2,9,152,42,2,84,74,102,106,50,92,87,0,9,92,37,2,31,159,20,154,17,51,105,100,27,55,105,19,0,98,46,0,14,34,0,0,89,51,18,50,38,83,26,2,102,157,129

Nearest PDB structures (foldseek):
  1qt6-assembly1_A  TM=1.006E+00  e=8.105E-27  Tequatrovirus T4
  3c81-assembly1_A  TM=1.005E+00  e=1.994E-26  unclassified
  1qt7-assembly1_A  TM=1.006E+00  e=2.8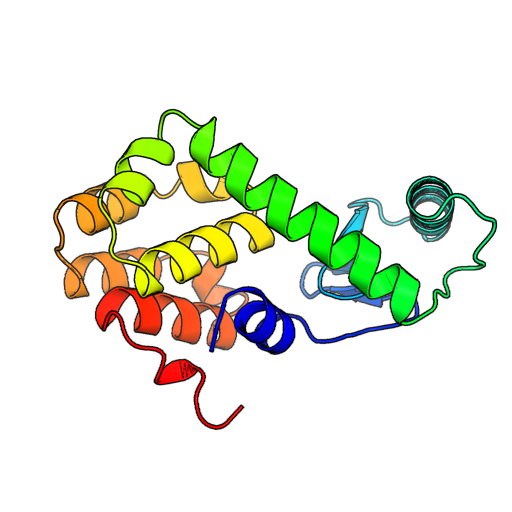90E-26  Tequatrovirus T4
  3c8q-assembly1_A  TM=1.005E+00  e=6.066E-26  unclassified
  162l-assembly1_A  TM=1.006E+00  e=5.456E-26  Tequatrovirus T4

InterPro domains:
  IPR001165 T4-type lysozyme [PR00684] (4-23)
  IPR001165 T4-type lysozyme [PR00684] (24-42)
  IPR001165 T4-type lysozyme [PR00684] (51-70)
  IPR001165 T4-type lysozyme [PR00684] (72-92)
  IPR001165 T4-type lysozyme [PR00684] (95-114)
  IPR001165 T4-type lysozyme [PR00684] (118-137)
  IPR001165 T4-type lysozyme [PR00684] (138-159)
  IPR002196 Glycoside hydrolase, family 24 [PF00959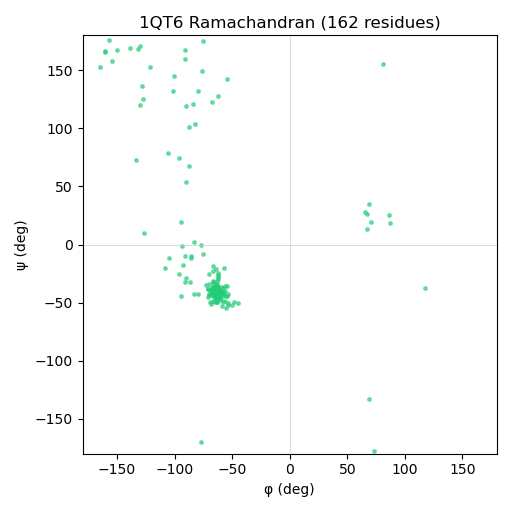] (11-135)
  IPR023346 Lysozyme-like domain superfamily [SSF53955] (1-161)
  IPR023347 Lysozyme domain superfamily [G3DSA:1.10.530.40] (1-164)
  IPR034690 Endolysin T4 type [MF_04110] (1-159)
  IPR052619 Bacteriophage lysozyme-like [PTHR37406] (4-161)